Protein AF-A0A930RHF0-F1 (afdb_monomer_lite)

Secondary structure (DSSP, 8-state):
-GGGT---SEEEE-SS-EEEE--GGGHHHHHHHHHHHHS----

Radius of gyration: 11.54 Å; chains: 1; bounding box: 26×21×29 Å

Foldseek 3Di:
DVVVVWDFPDWDDDPPDIDTDTDPVCVVVVVVVVCCVVPPPDD

Structure (mmCIF, N/CA/C/O backbone):
data_AF-A0A930RHF0-F1
#
_entry.id   AF-A0A930RHF0-F1
#
loop_
_atom_site.group_PDB
_atom_site.id
_atom_site.type_symbol
_atom_site.label_atom_id
_atom_site.label_alt_id
_atom_site.label_comp_id
_atom_site.label_asym_id
_atom_site.label_entity_id
_atom_site.label_seq_id
_atom_site.pdbx_PDB_ins_code
_atom_site.Cartn_x
_atom_site.Cartn_y
_atom_site.Cartn_z
_atom_site.occupancy
_atom_site.B_iso_or_equiv
_atom_site.auth_seq_id
_atom_site.auth_comp_id
_atom_site.auth_asym_id
_atom_site.auth_atom_id
_atom_site.pdbx_PDB_model_num
ATOM 1 N N . LEU A 1 1 ? -4.078 3.606 -5.508 1.00 92.69 1 LEU A N 1
ATOM 2 C CA . LEU A 1 1 ? -5.057 3.368 -4.410 1.00 92.69 1 LEU A CA 1
ATOM 3 C C . LEU A 1 1 ? -6.397 4.079 -4.622 1.00 92.69 1 LEU A C 1
ATOM 5 O O . LEU A 1 1 ? -7.423 3.450 -4.393 1.00 92.69 1 LEU A O 1
ATOM 9 N N . SER A 1 2 ? -6.422 5.323 -5.118 1.00 93.06 2 SER A N 1
ATOM 10 C CA . SER A 1 2 ? -7.662 6.042 -5.480 1.00 93.06 2 SER A CA 1
ATOM 11 C C . SER A 1 2 ? -8.575 5.258 -6.432 1.00 93.06 2 SER A C 1
ATOM 13 O O . SER A 1 2 ? -9.771 5.165 -6.183 1.00 93.06 2 SER A O 1
ATOM 15 N N . ASN A 1 3 ? -8.008 4.610 -7.458 1.00 91.19 3 ASN A N 1
ATOM 16 C CA . ASN A 1 3 ? -8.750 3.769 -8.414 1.00 91.19 3 ASN A CA 1
ATOM 17 C C . ASN A 1 3 ? -9.477 2.583 -7.754 1.00 91.19 3 ASN A C 1
ATOM 19 O O . ASN A 1 3 ? -10.411 2.037 -8.327 1.00 91.19 3 ASN A O 1
ATOM 23 N N . ALA A 1 4 ? -9.051 2.181 -6.553 1.00 92.19 4 ALA A N 1
ATOM 24 C CA . ALA A 1 4 ? -9.678 1.127 -5.759 1.00 92.19 4 ALA A CA 1
ATOM 25 C C . ALA A 1 4 ? -10.601 1.682 -4.654 1.00 92.19 4 ALA A C 1
ATOM 27 O O . ALA A 1 4 ? -11.077 0.917 -3.821 1.00 92.19 4 ALA A O 1
ATOM 28 N N . GLY A 1 5 ? -10.827 3.001 -4.601 1.00 95.44 5 GLY A N 1
ATOM 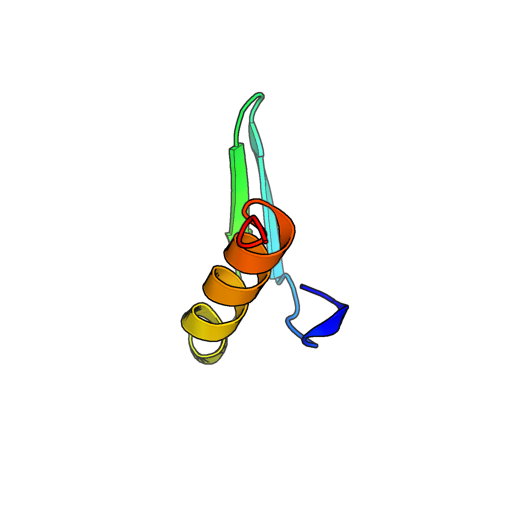29 C CA . GLY A 1 5 ? -11.651 3.644 -3.572 1.00 95.44 5 GLY A CA 1
ATOM 30 C C . GLY A 1 5 ? -11.058 3.586 -2.159 1.00 95.44 5 GLY A C 1
ATOM 31 O O . GLY A 1 5 ? -11.786 3.756 -1.184 1.00 95.44 5 GLY A O 1
ATOM 32 N N . ILE A 1 6 ? -9.752 3.328 -2.024 1.00 96.44 6 ILE A N 1
ATOM 33 C CA . ILE A 1 6 ? -9.083 3.224 -0.721 1.00 96.44 6 ILE A CA 1
ATOM 34 C C . ILE A 1 6 ? -8.617 4.614 -0.293 1.00 96.44 6 ILE A C 1
ATOM 36 O O . ILE A 1 6 ? -7.755 5.215 -0.937 1.00 96.44 6 ILE A O 1
ATOM 40 N N . ASN A 1 7 ? -9.185 5.105 0.808 1.00 96.25 7 ASN A N 1
ATOM 41 C CA . ASN A 1 7 ? -8.800 6.375 1.412 1.00 96.25 7 ASN A CA 1
ATOM 42 C C . ASN A 1 7 ? -7.474 6.251 2.178 1.00 96.25 7 A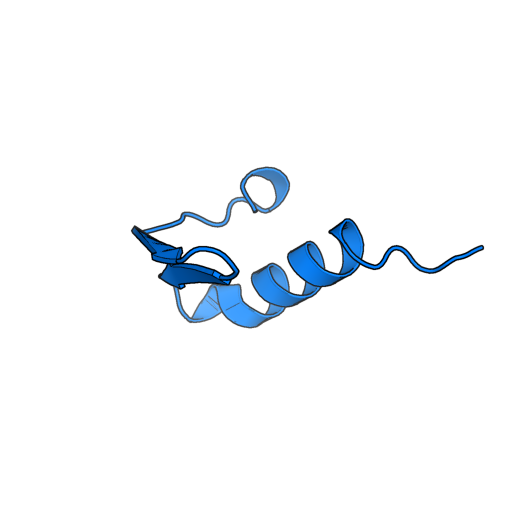SN A C 1
ATOM 44 O O . ASN A 1 7 ? -7.286 5.292 2.927 1.00 96.25 7 ASN A O 1
ATOM 48 N N . LEU A 1 8 ? -6.595 7.244 2.025 1.00 96.31 8 LEU A N 1
ATOM 49 C CA . LEU A 1 8 ? -5.368 7.384 2.809 1.00 96.31 8 LEU A CA 1
ATOM 50 C C . LEU A 1 8 ? -5.631 8.334 3.977 1.00 96.31 8 LEU A C 1
ATOM 52 O O . LEU A 1 8 ? -5.925 9.505 3.762 1.00 96.31 8 LEU A O 1
ATOM 5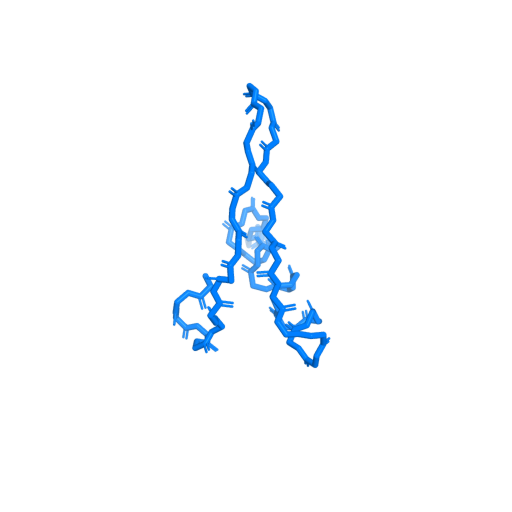6 N N . GLU A 1 9 ? -5.545 7.831 5.205 1.00 96.94 9 GLU A N 1
ATOM 57 C CA . GLU A 1 9 ? -5.806 8.629 6.409 1.00 96.94 9 GLU A CA 1
ATOM 58 C C . GLU A 1 9 ? -4.593 9.474 6.794 1.00 96.94 9 GLU A C 1
ATOM 60 O O . GLU A 1 9 ? -4.725 10.642 7.150 1.00 96.94 9 GLU A O 1
ATOM 65 N N . ILE A 1 10 ? -3.403 8.877 6.710 1.00 97.69 10 ILE A N 1
ATOM 66 C CA . ILE A 1 10 ? -2.129 9.520 7.038 1.00 97.69 10 ILE A CA 1
ATOM 67 C C . ILE A 1 10 ? -1.084 9.055 6.032 1.00 97.69 10 ILE A C 1
ATOM 69 O O . ILE A 1 10 ? -1.076 7.888 5.637 1.00 97.69 10 ILE A O 1
ATOM 73 N N . ILE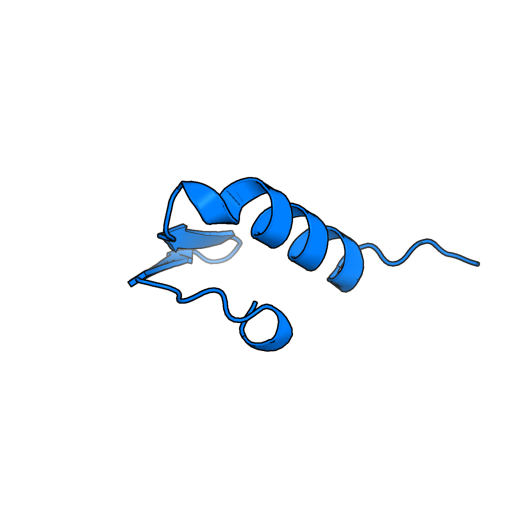 A 1 11 ? -0.184 9.962 5.656 1.00 97.44 11 ILE A N 1
ATOM 74 C CA . ILE A 1 11 ? 0.980 9.682 4.815 1.00 97.44 11 ILE A CA 1
ATOM 75 C C . ILE A 1 11 ? 2.229 10.155 5.563 1.00 97.44 11 ILE A C 1
ATOM 77 O O . ILE A 1 11 ? 2.265 11.278 6.063 1.00 97.44 11 ILE A O 1
ATOM 81 N N . SER A 1 12 ? 3.245 9.298 5.632 1.00 98.00 12 SER A N 1
ATOM 82 C CA . SER A 1 12 ? 4.575 9.618 6.157 1.00 98.00 12 SER A CA 1
ATOM 83 C C . SER A 1 12 ? 5.644 9.130 5.184 1.00 98.00 12 SER A C 1
ATOM 85 O O . SER A 1 12 ? 5.500 8.057 4.596 1.00 98.00 12 SER A O 1
ATOM 87 N N . THR A 1 13 ? 6.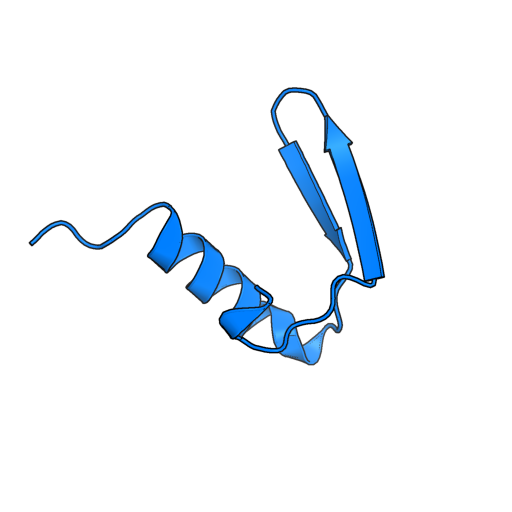707 9.911 4.995 1.00 98.00 13 THR A N 1
ATOM 88 C CA . THR A 1 13 ? 7.717 9.665 3.957 1.00 98.00 13 THR A CA 1
ATOM 89 C C . THR A 1 13 ? 9.139 9.771 4.496 1.00 98.00 13 THR A C 1
ATOM 91 O O . THR A 1 13 ? 9.425 10.611 5.349 1.00 98.00 13 THR A O 1
ATOM 94 N N . SER A 1 14 ? 10.043 8.982 3.925 1.00 97.81 14 SER A N 1
ATOM 95 C CA . SER A 1 14 ? 11.497 9.163 3.980 1.00 97.81 14 SER A CA 1
ATOM 96 C C . SER A 1 14 ? 12.069 9.176 2.557 1.00 97.81 14 SER A C 1
ATOM 98 O O . SER A 1 14 ? 11.316 9.082 1.590 1.00 97.81 14 SER A O 1
ATOM 100 N N . GLU A 1 15 ? 13.393 9.269 2.406 1.00 98.19 15 GLU A N 1
ATOM 101 C CA . GLU A 1 15 ? 14.040 9.268 1.083 1.00 98.19 15 GLU A CA 1
ATOM 102 C C . GLU A 1 15 ? 13.724 8.020 0.240 1.00 98.19 15 GLU A C 1
ATOM 104 O O . GLU A 1 15 ? 13.699 8.105 -0.983 1.00 98.19 15 GLU A O 1
ATOM 109 N N . ILE A 1 16 ? 13.461 6.872 0.876 1.00 97.06 16 ILE A N 1
ATOM 110 C CA . ILE A 1 16 ? 13.277 5.581 0.188 1.00 97.06 16 ILE A CA 1
ATOM 111 C C . ILE A 1 16 ? 11.949 4.887 0.507 1.00 97.06 16 ILE A C 1
ATOM 113 O O . ILE A 1 16 ? 11.730 3.758 0.074 1.00 97.06 16 ILE A O 1
ATOM 117 N N . SER A 1 17 ? 11.082 5.499 1.317 1.00 96.69 17 SER A N 1
ATOM 118 C CA . SER A 1 17 ? 9.878 4.830 1.814 1.00 96.69 17 SER A CA 1
ATOM 119 C C . SER A 1 17 ? 8.700 5.778 1.952 1.00 96.69 17 SER A C 1
ATOM 121 O O . SER A 1 17 ? 8.839 6.926 2.372 1.00 96.69 17 SER A O 1
ATOM 123 N N . ILE A 1 18 ? 7.518 5.254 1.642 1.00 97.25 18 ILE A N 1
ATOM 124 C CA . ILE A 1 18 ? 6.232 5.909 1.849 1.00 97.25 18 ILE A CA 1
ATOM 125 C C . ILE A 1 18 ? 5.382 4.950 2.680 1.00 97.25 18 ILE A C 1
ATOM 127 O O . ILE A 1 18 ? 5.116 3.822 2.268 1.00 97.25 18 ILE A O 1
ATOM 131 N N . SER A 1 19 ? 4.965 5.398 3.860 1.00 96.94 19 SER A N 1
ATOM 132 C CA . SER A 1 19 ? 4.067 4.672 4.758 1.00 96.94 19 SER A CA 1
ATOM 133 C C . SER A 1 19 ? 2.704 5.350 4.781 1.00 96.94 19 SER A C 1
ATOM 135 O O . SER A 1 19 ? 2.609 6.558 4.999 1.00 96.94 19 SER A O 1
ATOM 137 N N . CYS A 1 20 ? 1.646 4.564 4.590 1.00 96.81 20 CYS A N 1
ATOM 138 C CA . CYS A 1 20 ? 0.275 5.056 4.535 1.00 96.81 20 CYS A CA 1
ATOM 139 C C . CYS A 1 20 ? -0.594 4.344 5.575 1.00 96.81 20 CYS A C 1
ATOM 141 O O . CYS A 1 20 ? -0.603 3.114 5.631 1.00 96.81 20 CYS A O 1
ATOM 143 N N . LEU A 1 21 ? -1.362 5.106 6.356 1.00 97.69 21 LEU A N 1
ATOM 144 C CA . LEU A 1 21 ? -2.415 4.558 7.210 1.00 97.69 21 LEU A CA 1
ATOM 145 C C . LEU A 1 21 ? -3.718 4.462 6.416 1.00 97.69 21 LEU A C 1
ATOM 147 O O . LEU A 1 21 ? -4.127 5.424 5.764 1.00 97.69 21 LEU A O 1
ATOM 151 N N . ILE A 1 22 ? -4.367 3.303 6.488 1.00 96.88 22 ILE A N 1
ATOM 152 C CA . ILE A 1 22 ? -5.638 3.011 5.822 1.00 96.88 22 ILE A CA 1
ATOM 153 C C . ILE A 1 22 ? -6.532 2.184 6.746 1.00 96.88 22 ILE A C 1
ATOM 155 O O . 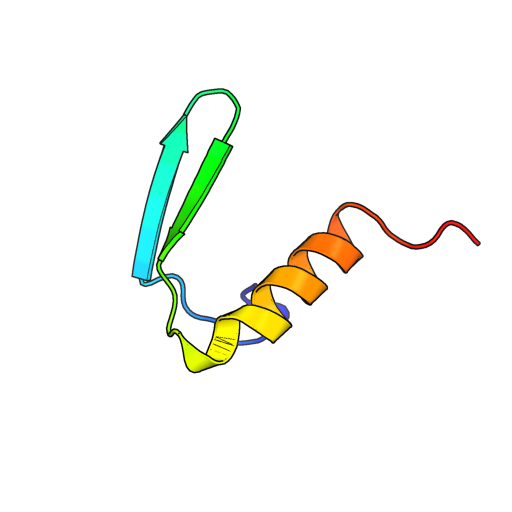ILE A 1 22 ? -6.057 1.542 7.687 1.00 96.88 22 ILE A O 1
ATOM 159 N N . LYS A 1 23 ? -7.822 2.105 6.412 1.00 96.94 23 LYS A N 1
ATOM 160 C CA . LYS A 1 23 ? -8.762 1.204 7.082 1.00 96.94 23 LYS A CA 1
ATOM 161 C C . LYS A 1 23 ? -8.273 -0.246 7.004 1.00 96.94 23 LYS A C 1
ATOM 163 O O . LYS A 1 23 ? -8.050 -0.777 5.917 1.00 96.94 23 LYS A O 1
ATOM 168 N N . GLY A 1 24 ? -8.201 -0.926 8.151 1.00 95.88 24 GLY A N 1
ATOM 169 C CA . GLY A 1 24 ? -7.664 -2.293 8.245 1.00 95.88 24 GLY A CA 1
ATOM 170 C C . GLY A 1 24 ? -8.348 -3.323 7.331 1.00 95.88 24 GLY A C 1
ATOM 171 O O . GLY A 1 24 ? -7.698 -4.236 6.833 1.00 95.88 24 GLY A O 1
ATOM 172 N N . GLY A 1 25 ? -9.639 -3.146 7.030 1.00 96.38 25 GLY A N 1
ATOM 173 C CA . GLY A 1 25 ? -10.375 -4.018 6.103 1.00 96.38 25 GLY A CA 1
ATOM 174 C C . GLY A 1 25 ? -9.933 -3.926 4.636 1.00 96.38 25 GLY A C 1
ATOM 175 O O . GLY A 1 25 ? -10.301 -4.786 3.846 1.00 96.38 25 GLY A O 1
ATOM 176 N N . SER A 1 26 ? -9.143 -2.915 4.269 1.00 96.25 26 SER A N 1
ATOM 177 C CA . SER A 1 26 ? -8.707 -2.653 2.891 1.00 96.25 26 SER A CA 1
ATOM 178 C C . SER A 1 26 ? -7.256 -3.068 2.622 1.00 96.25 26 SER A C 1
ATOM 180 O O . SER A 1 26 ? -6.761 -2.851 1.519 1.00 96.25 26 SER A O 1
ATOM 182 N N . VAL A 1 27 ? -6.560 -3.662 3.600 1.00 95.88 27 VAL A N 1
ATOM 183 C CA . VAL A 1 27 ? -5.115 -3.952 3.511 1.00 95.88 27 VAL A CA 1
ATOM 184 C C . VAL A 1 27 ? -4.782 -4.893 2.356 1.00 95.88 27 VAL A C 1
ATOM 186 O O . VAL A 1 27 ? -3.878 -4.601 1.579 1.00 95.88 27 VAL A O 1
ATOM 189 N N . LYS A 1 28 ? -5.520 -5.998 2.208 1.00 96.25 28 LYS A N 1
ATOM 190 C CA . LYS A 1 28 ? -5.250 -6.988 1.154 1.00 96.25 28 LYS A CA 1
ATOM 191 C C . LYS A 1 28 ? -5.365 -6.371 -0.242 1.00 96.25 28 LYS A C 1
ATOM 193 O O . LYS A 1 28 ? -4.460 -6.520 -1.057 1.00 96.25 28 LYS A O 1
ATOM 198 N N . ASP A 1 29 ? -6.448 -5.641 -0.486 1.00 95.75 29 ASP A N 1
ATOM 199 C CA . ASP A 1 29 ? -6.687 -4.991 -1.774 1.00 95.75 29 ASP A CA 1
ATOM 200 C C . ASP A 1 29 ? -5.672 -3.874 -2.035 1.00 95.75 29 ASP A C 1
ATOM 202 O O . ASP A 1 29 ? -5.180 -3.744 -3.154 1.00 95.75 29 ASP A O 1
ATOM 206 N N . ALA A 1 30 ? -5.305 -3.104 -1.004 1.00 96.75 30 ALA A N 1
ATOM 207 C CA . ALA A 1 30 ? -4.280 -2.072 -1.114 1.00 96.75 30 ALA A CA 1
ATOM 208 C C . ALA A 1 30 ? -2.931 -2.659 -1.544 1.00 96.75 30 ALA A C 1
ATOM 210 O O . ALA A 1 30 ? -2.332 -2.166 -2.499 1.00 96.75 30 ALA A O 1
ATOM 211 N N . VAL A 1 31 ? -2.475 -3.718 -0.869 1.00 95.88 31 VAL A N 1
ATOM 212 C CA . VAL A 1 31 ? -1.183 -4.359 -1.150 1.00 95.88 31 VAL A CA 1
ATOM 213 C C . VAL A 1 31 ? -1.167 -4.960 -2.551 1.00 95.88 31 VAL A C 1
ATOM 215 O O . VAL A 1 31 ? -0.224 -4.705 -3.294 1.00 95.88 31 VAL A O 1
ATOM 218 N N . ASN A 1 32 ? -2.219 -5.681 -2.947 1.00 95.31 32 ASN A N 1
ATOM 219 C CA . ASN A 1 32 ? -2.298 -6.267 -4.286 1.00 95.31 32 ASN A CA 1
ATOM 220 C C . ASN A 1 32 ? -2.256 -5.194 -5.379 1.00 95.31 32 ASN A C 1
ATOM 222 O O . ASN A 1 32 ? -1.495 -5.325 -6.325 1.00 95.31 32 ASN A O 1
ATOM 226 N N . ARG A 1 33 ? -3.002 -4.092 -5.227 1.00 95.06 33 ARG A N 1
ATOM 227 C CA . ARG A 1 33 ? -3.002 -3.000 -6.215 1.00 95.06 33 ARG A CA 1
ATOM 228 C C . ARG A 1 33 ? -1.660 -2.290 -6.322 1.00 95.06 33 ARG A C 1
ATOM 230 O O . ARG A 1 33 ? -1.297 -1.866 -7.410 1.00 95.06 33 ARG A O 1
ATOM 237 N N . ILE A 1 34 ? -0.947 -2.132 -5.208 1.00 95.00 34 ILE A N 1
ATOM 238 C CA . ILE A 1 34 ? 0.420 -1.602 -5.228 1.00 95.00 34 ILE A CA 1
ATOM 239 C C . ILE A 1 34 ? 1.331 -2.590 -5.966 1.00 95.00 34 ILE A C 1
ATOM 241 O O . ILE A 1 34 ? 2.098 -2.177 -6.826 1.00 95.00 34 ILE A O 1
ATOM 245 N N . HIS A 1 35 ? 1.227 -3.887 -5.671 1.00 95.06 35 HIS A N 1
ATOM 246 C CA . HIS A 1 35 ? 2.046 -4.899 -6.331 1.00 95.06 35 HIS A CA 1
ATOM 247 C C . HIS A 1 35 ? 1.793 -4.959 -7.844 1.00 95.06 35 HIS A C 1
ATOM 249 O O . HIS A 1 35 ? 2.755 -4.893 -8.596 1.00 95.06 35 HIS A O 1
ATOM 255 N N . ASP A 1 36 ? 0.530 -4.981 -8.281 1.00 93.75 36 ASP A N 1
ATOM 256 C CA . ASP A 1 36 ? 0.143 -4.982 -9.701 1.00 93.75 36 ASP A CA 1
ATOM 257 C C . ASP A 1 36 ? 0.721 -3.774 -10.467 1.00 93.75 36 ASP A C 1
ATOM 259 O O . ASP A 1 36 ? 1.115 -3.903 -11.623 1.00 93.75 36 ASP A O 1
ATOM 263 N N . GLU A 1 37 ? 0.764 -2.597 -9.831 1.00 93.25 37 GLU A N 1
ATOM 264 C CA . GLU A 1 37 ? 1.233 -1.349 -10.450 1.00 93.25 37 GLU A CA 1
ATOM 265 C C . GLU A 1 37 ? 2.762 -1.305 -10.593 1.00 93.25 37 GLU A C 1
ATOM 267 O O . GLU A 1 37 ? 3.281 -0.875 -11.620 1.00 93.25 37 GLU A O 1
ATOM 272 N N . PHE A 1 38 ? 3.495 -1.732 -9.560 1.00 93.88 38 PHE A N 1
ATOM 273 C CA . PHE A 1 38 ? 4.962 -1.657 -9.540 1.00 93.88 38 PHE A CA 1
ATOM 274 C C . PHE A 1 38 ? 5.649 -2.914 -10.086 1.00 93.88 38 PHE A C 1
ATOM 276 O O . PHE A 1 38 ? 6.812 -2.847 -10.481 1.00 93.88 38 PHE A O 1
ATOM 283 N N . PHE A 1 39 ? 4.946 -4.045 -10.105 1.00 93.44 39 PHE A N 1
ATOM 284 C CA . PHE A 1 39 ? 5.429 -5.339 -10.581 1.00 93.44 39 PHE A CA 1
ATOM 285 C C . PHE A 1 39 ? 4.388 -5.973 -11.514 1.00 93.44 39 PHE A C 1
ATOM 287 O O . PHE A 1 39 ? 3.843 -7.038 -11.202 1.00 93.44 39 PHE A O 1
ATOM 294 N N . PRO A 1 40 ? 4.066 -5.333 -12.653 1.00 86.06 40 PRO A N 1
ATOM 295 C CA . PRO A 1 40 ? 3.193 -5.956 -13.633 1.00 86.06 40 PRO A CA 1
ATOM 296 C C . PRO A 1 40 ? 3.828 -7.279 -14.075 1.00 86.06 40 PRO A C 1
ATOM 298 O O . PRO A 1 40 ? 5.025 -7.323 -14.358 1.00 86.06 40 PRO A O 1
ATOM 301 N N . ASN A 1 41 ? 3.043 -8.362 -14.110 1.00 75.12 41 ASN A N 1
ATOM 302 C CA . ASN A 1 41 ? 3.527 -9.634 -14.643 1.00 75.12 41 ASN A CA 1
ATOM 303 C C . ASN A 1 41 ? 4.012 -9.389 -16.076 1.00 75.12 41 ASN A C 1
ATOM 305 O O . ASN A 1 41 ? 3.204 -9.045 -16.941 1.00 75.12 41 ASN A O 1
ATOM 309 N N . GLU A 1 42 ? 5.320 -9.528 -16.303 1.00 63.19 42 GLU A N 1
ATOM 310 C CA . GLU A 1 42 ? 5.886 -9.540 -17.647 1.00 63.19 42 GLU A CA 1
ATOM 311 C C . GLU A 1 42 ? 5.170 -10.638 -18.445 1.00 63.19 42 GLU A C 1
ATOM 313 O O . GLU A 1 42 ? 5.133 -11.801 -18.033 1.00 63.19 42 GLU A O 1
ATOM 318 N N . ALA A 1 43 ? 4.542 -10.229 -19.547 1.00 54.44 43 ALA A N 1
ATOM 319 C CA . ALA A 1 43 ? 4.040 -11.118 -20.585 1.00 54.44 43 ALA A CA 1
ATOM 320 C C . ALA A 1 43 ? 5.110 -11.285 -21.665 1.00 54.44 43 ALA A C 1
ATOM 322 O O . ALA A 1 43 ? 5.746 -10.261 -22.010 1.00 54.44 43 ALA A O 1
#

pLDDT: mean 93.41, std 8.58, range [54.44, 98.19]

Sequence (43 aa):
LSNAGINLEIISTSEISISCLIKGGSVKDAVNRIHDEFFPNEA